Protein AF-A0A8T4JAV0-F1 (afdb_monomer_lite)

Radius of gyration: 20.28 Å; chains: 1; bounding box: 38×26×52 Å

InterPro domains:
  IPR023213 Chloramphenicol acetyltransferase-like domain superfamily [G3DSA:3.30.559.10] (42-79)
  IPR036736 ACP-like superfamily [G3DSA:1.10.1200.10] (1-40)
  IPR036736 ACP-like superfamily [SSF47336] (2-64)

Sequence (79 aa):
VIARIRRTLHADIALRELFTSPTVGELAVAVGRARSTHEVPLAPGQYEGPAPVSWAQLRMWFLDQLEPDNSLYNVPAAW

Organism: NCBI:txid299421

Structure (mmCIF, N/CA/C/O backbone):
data_AF-A0A8T4JAV0-F1
#
_entry.id   AF-A0A8T4JAV0-F1
#
loop_
_atom_site.group_PDB
_atom_site.id
_atom_site.type_symbol
_atom_site.label_atom_id
_atom_site.label_alt_id
_atom_site.label_comp_id
_atom_site.label_asym_id
_atom_site.label_entity_id
_atom_site.label_seq_id
_atom_site.pdbx_PDB_ins_code
_atom_site.Cartn_x
_atom_site.Cartn_y
_atom_site.Cartn_z
_atom_site.occupancy
_atom_site.B_iso_or_equiv
_atom_site.auth_seq_id
_atom_site.auth_comp_id
_atom_site.auth_asym_id
_atom_site.auth_atom_id
_atom_site.pdbx_PDB_model_num
ATOM 1 N N . VAL A 1 1 ? -9.107 1.341 7.069 1.00 85.69 1 VAL A N 1
ATOM 2 C CA . VAL A 1 1 ? -9.173 1.003 8.516 1.00 85.69 1 VAL A CA 1
ATOM 3 C C . VAL A 1 1 ? -7.818 0.552 9.061 1.00 85.69 1 VAL A C 1
ATOM 5 O O . VAL A 1 1 ? -7.295 1.262 9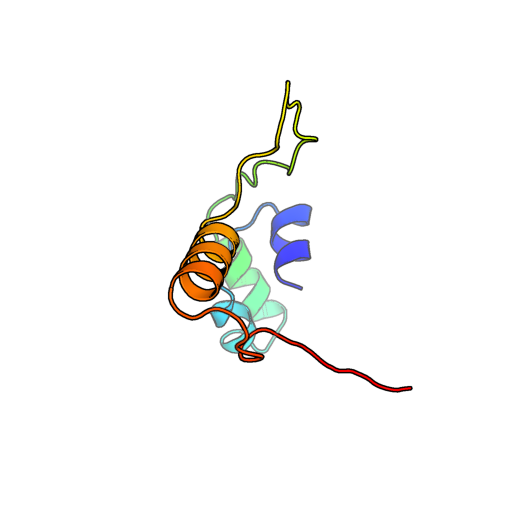.908 1.00 85.69 1 VAL A O 1
ATOM 8 N N . ILE A 1 2 ? -7.202 -0.522 8.539 1.00 89.88 2 ILE A N 1
ATOM 9 C CA . ILE A 1 2 ? -5.885 -1.031 8.999 1.00 89.88 2 ILE A CA 1
ATOM 10 C C . ILE A 1 2 ? -4.795 0.050 9.055 1.00 89.88 2 ILE A C 1
ATOM 12 O O . ILE A 1 2 ? -4.173 0.230 10.095 1.00 89.88 2 ILE A O 1
ATOM 16 N N . ALA A 1 3 ? -4.617 0.829 7.980 1.00 89.31 3 ALA A N 1
ATOM 17 C CA . ALA A 1 3 ? -3.620 1.906 7.947 1.00 89.31 3 ALA A CA 1
ATOM 18 C C . ALA A 1 3 ? -3.820 2.948 9.066 1.00 89.31 3 ALA A C 1
ATOM 20 O O . ALA A 1 3 ? -2.857 3.481 9.607 1.00 89.31 3 ALA A O 1
ATOM 21 N N . ARG A 1 4 ? -5.074 3.217 9.458 1.00 90.06 4 ARG A N 1
ATOM 22 C CA . ARG A 1 4 ? -5.386 4.133 10.563 1.00 90.06 4 ARG A CA 1
ATOM 23 C C . ARG A 1 4 ? -5.078 3.502 11.921 1.00 90.06 4 ARG A C 1
ATOM 25 O O . ARG A 1 4 ? -4.543 4.184 12.779 1.00 90.06 4 ARG A O 1
ATOM 32 N N . ILE A 1 5 ? -5.371 2.213 12.102 1.00 91.06 5 ILE A N 1
ATOM 33 C CA . ILE A 1 5 ? -5.036 1.472 13.330 1.00 91.06 5 ILE A CA 1
ATOM 34 C C . ILE A 1 5 ? -3.519 1.453 13.547 1.00 91.06 5 ILE A C 1
ATOM 36 O O . ILE A 1 5 ? -3.063 1.845 14.616 1.00 91.06 5 ILE A O 1
ATOM 40 N N . ARG A 1 6 ? -2.740 1.097 12.516 1.00 90.44 6 ARG A N 1
ATOM 41 C CA . ARG A 1 6 ? -1.269 1.105 12.570 1.00 90.44 6 ARG A CA 1
ATOM 42 C C . ARG A 1 6 ? -0.716 2.474 12.956 1.00 90.44 6 ARG A C 1
ATOM 44 O O . ARG A 1 6 ? 0.123 2.560 13.843 1.00 90.44 6 ARG A O 1
ATOM 51 N N . ARG A 1 7 ? -1.235 3.543 12.344 1.00 88.81 7 ARG A N 1
ATOM 52 C CA . ARG A 1 7 ? -0.765 4.914 12.581 1.00 88.81 7 ARG A CA 1
ATOM 53 C C . ARG A 1 7 ? -1.159 5.479 13.946 1.00 88.81 7 ARG A C 1
ATOM 55 O O . ARG A 1 7 ? -0.361 6.174 14.555 1.00 88.81 7 ARG A O 1
ATOM 62 N N . THR A 1 8 ? -2.392 5.247 14.395 1.00 92.00 8 THR A N 1
ATOM 63 C CA . THR A 1 8 ? -2.934 5.878 15.612 1.00 92.00 8 THR A CA 1
ATOM 64 C C . THR A 1 8 ? -2.653 5.064 16.870 1.00 92.00 8 THR A C 1
ATOM 66 O O . THR A 1 8 ? -2.486 5.639 17.938 1.00 92.00 8 THR A O 1
ATOM 69 N N . LEU A 1 9 ? -2.626 3.735 16.757 1.00 91.75 9 LEU A N 1
ATOM 70 C CA . LEU A 1 9 ? -2.471 2.824 17.895 1.00 91.75 9 LEU A CA 1
ATOM 71 C C . LEU A 1 9 ? -1.107 2.126 17.910 1.00 91.75 9 LEU A C 1
ATOM 73 O O . LEU A 1 9 ? -0.860 1.315 18.795 1.00 91.75 9 LEU A O 1
ATOM 77 N N . HIS A 1 10 ? -0.239 2.413 16.932 1.00 90.81 10 HIS A N 1
ATOM 78 C CA . HIS A 1 10 ? 1.083 1.797 16.786 1.00 90.81 10 HIS A CA 1
ATOM 79 C C . HIS A 1 10 ? 1.046 0.261 16.815 1.00 90.81 10 HIS A C 1
ATOM 81 O O . HIS A 1 10 ? 1.993 -0.380 17.255 1.00 90.81 10 HIS A O 1
ATOM 87 N N . ALA A 1 11 ? -0.035 -0.337 16.311 1.00 93.06 11 ALA A N 1
ATOM 88 C CA . ALA A 1 11 ? -0.288 -1.772 16.371 1.00 93.06 11 ALA A CA 1
ATOM 89 C C . ALA A 1 11 ? -0.247 -2.404 14.975 1.00 93.06 11 ALA A C 1
ATOM 91 O O . ALA A 1 11 ? -1.025 -2.018 14.096 1.00 93.06 11 ALA A O 1
ATOM 92 N N . ASP A 1 12 ? 0.624 -3.397 14.770 1.00 91.56 12 ASP A N 1
ATOM 93 C CA . ASP A 1 12 ? 0.656 -4.174 13.531 1.00 91.56 12 ASP A CA 1
ATOM 94 C C . ASP A 1 12 ? -0.308 -5.363 13.590 1.00 91.56 12 ASP A C 1
ATOM 96 O O . ASP A 1 12 ? 0.016 -6.433 14.109 1.00 91.56 12 ASP A O 1
ATOM 100 N N . ILE A 1 13 ? -1.510 -5.168 13.052 1.00 92.69 13 ILE A N 1
ATOM 101 C CA . ILE A 1 13 ? -2.499 -6.233 12.881 1.00 92.69 13 ILE A CA 1
ATOM 102 C C . ILE A 1 13 ? -2.529 -6.722 11.430 1.00 92.69 13 ILE A C 1
ATOM 104 O O . ILE A 1 13 ? -2.481 -5.932 10.481 1.00 92.69 13 ILE A O 1
ATOM 108 N N . ALA A 1 14 ? -2.654 -8.037 11.247 1.00 91.44 14 ALA A N 1
ATOM 109 C CA . ALA A 1 14 ? -2.849 -8.627 9.929 1.00 91.44 14 ALA A CA 1
ATOM 110 C C . ALA A 1 14 ? -4.228 -8.249 9.365 1.00 91.44 14 ALA A C 1
ATOM 112 O O . ALA A 1 14 ? -5.213 -8.192 10.098 1.00 91.44 14 ALA A O 1
ATOM 113 N N . LEU A 1 15 ? -4.337 -8.070 8.043 1.00 92.12 15 LEU A N 1
ATOM 114 C CA . LEU A 1 15 ? -5.618 -7.746 7.393 1.00 92.12 15 LEU A CA 1
ATOM 115 C C . LEU A 1 15 ? -6.709 -8.787 7.691 1.00 92.12 15 LEU A C 1
ATOM 117 O O . LEU A 1 15 ? -7.877 -8.432 7.814 1.00 92.12 15 LEU A O 1
ATOM 121 N N . ARG A 1 16 ? -6.323 -10.058 7.850 1.00 94.00 16 ARG A N 1
ATOM 122 C CA . ARG A 1 16 ? -7.234 -11.149 8.217 1.00 94.00 16 ARG A CA 1
ATOM 123 C C . ARG A 1 16 ? -7.975 -10.883 9.529 1.00 94.00 16 ARG A C 1
ATOM 125 O O . ARG A 1 16 ? -9.159 -11.188 9.591 1.00 94.00 16 ARG A O 1
ATOM 132 N N . GLU A 1 17 ? -7.312 -10.284 10.520 1.00 93.31 17 GLU A N 1
ATOM 133 C CA . GLU A 1 17 ? -7.891 -10.032 11.849 1.00 93.31 17 GLU A CA 1
ATOM 134 C C . GLU A 1 17 ? -9.121 -9.126 11.789 1.00 93.31 17 GLU A C 1
ATOM 136 O O . GLU A 1 17 ? -10.047 -9.281 12.577 1.00 93.31 17 GLU A O 1
ATOM 141 N N . LEU A 1 18 ? -9.177 -8.223 10.803 1.00 91.31 18 LEU A N 1
ATOM 142 C CA . LEU A 1 18 ? -10.343 -7.370 10.573 1.00 91.31 18 LEU A CA 1
ATOM 143 C C . LEU A 1 18 ? -11.590 -8.171 10.179 1.00 91.31 18 LEU A C 1
ATOM 145 O O . LEU A 1 18 ? -12.704 -7.737 10.446 1.00 91.31 18 LEU A O 1
ATOM 149 N N . PHE A 1 19 ? -11.401 -9.312 9.521 1.00 93.75 19 PHE A N 1
ATOM 150 C CA . PHE A 1 19 ? -12.493 -10.164 9.059 1.00 93.75 19 PHE A CA 1
ATOM 151 C C . PHE A 1 19 ? -12.826 -11.278 10.054 1.00 93.75 19 PHE A C 1
ATOM 153 O O . PHE A 1 19 ? -13.963 -11.736 10.082 1.00 93.75 19 PHE A O 1
ATOM 160 N N . THR A 1 20 ? -11.861 -11.714 10.868 1.00 95.38 20 THR A N 1
ATOM 161 C CA . THR A 1 20 ? -12.075 -12.731 11.911 1.00 95.38 20 THR A CA 1
ATOM 162 C C . THR A 1 20 ? -12.534 -12.143 13.243 1.00 95.38 20 THR A C 1
ATOM 164 O O . THR A 1 20 ? -13.023 -12.894 14.080 1.00 95.38 20 THR A O 1
ATOM 167 N N . SER A 1 21 ? -12.427 -10.822 13.419 1.00 94.56 21 SER A N 1
ATOM 168 C CA . SER A 1 21 ? -12.979 -10.064 14.548 1.00 94.56 21 SER A CA 1
ATOM 169 C C . SER A 1 21 ? -14.153 -9.190 14.075 1.00 94.56 21 SER A C 1
ATOM 171 O O . SER A 1 21 ? -13.960 -7.997 13.823 1.00 94.56 21 SER A O 1
ATOM 173 N N . PRO A 1 22 ? -15.365 -9.754 13.893 1.00 91.31 22 PRO A N 1
ATOM 174 C CA . PRO A 1 22 ? -16.514 -9.035 13.334 1.00 91.31 22 PRO A CA 1
ATOM 175 C C . PR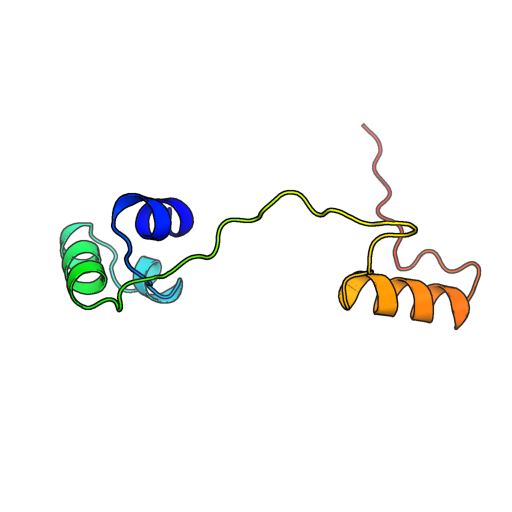O A 1 22 ? -17.018 -7.886 14.219 1.00 91.31 22 PRO A C 1
ATOM 177 O O . PRO A 1 22 ? -17.794 -7.050 13.752 1.00 91.31 22 PRO A O 1
ATOM 180 N N . THR A 1 23 ? -16.592 -7.820 15.483 1.00 95.75 23 THR A N 1
ATOM 181 C CA . THR A 1 23 ? -16.963 -6.750 16.414 1.00 95.75 23 THR A CA 1
ATOM 182 C C . THR A 1 23 ? -15.775 -5.882 16.832 1.00 95.75 23 THR A C 1
ATOM 184 O O . THR A 1 23 ? -14.617 -6.302 16.835 1.00 95.75 23 THR A O 1
ATOM 187 N N . VAL A 1 24 ? -16.066 -4.649 17.265 1.00 94.44 24 VAL A N 1
ATOM 188 C CA . VAL A 1 24 ? -15.046 -3.726 17.798 1.00 94.44 24 VAL A CA 1
ATOM 189 C C . VAL A 1 24 ? -14.386 -4.284 19.064 1.00 94.44 24 VAL A C 1
ATOM 191 O O . VAL A 1 24 ? -13.195 -4.067 19.266 1.00 94.44 24 VAL A O 1
ATOM 194 N N . GLY A 1 25 ? -15.133 -5.019 19.897 1.00 96.62 25 GLY A N 1
ATOM 195 C CA . GLY A 1 25 ? -14.602 -5.636 21.116 1.00 96.62 25 GLY A CA 1
ATOM 196 C C . GLY A 1 25 ? -13.559 -6.712 20.817 1.00 96.62 25 GLY A C 1
ATOM 197 O O . GLY A 1 25 ? -12.474 -6.698 21.394 1.00 96.62 25 GLY A O 1
ATOM 198 N N . GLU A 1 26 ? -13.843 -7.597 19.863 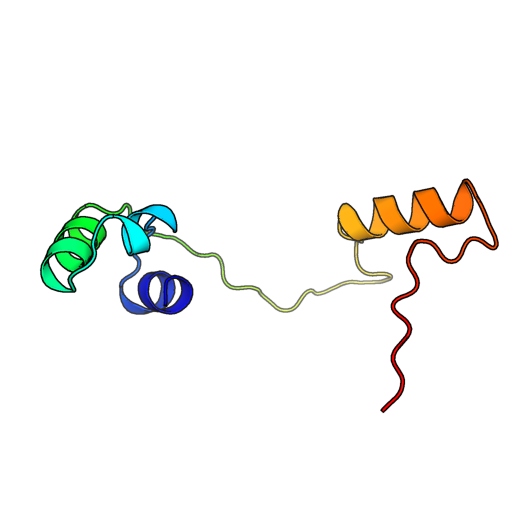1.00 95.94 26 GLU A N 1
ATOM 199 C CA . GLU A 1 26 ? -12.888 -8.622 19.423 1.00 95.94 26 GLU A CA 1
ATOM 200 C C . GLU A 1 26 ? -11.673 -7.991 18.733 1.00 95.94 26 GLU A C 1
ATOM 202 O O . GLU A 1 26 ? -10.532 -8.345 19.036 1.00 95.94 26 GLU A O 1
ATOM 207 N N . LEU A 1 27 ? -11.894 -6.980 17.885 1.00 94.88 27 LEU A N 1
ATOM 208 C CA . LEU A 1 27 ? -10.806 -6.273 17.212 1.00 94.88 27 LEU A CA 1
ATOM 209 C C . LEU A 1 27 ? -9.897 -5.550 18.217 1.00 94.88 27 LEU A C 1
ATOM 211 O O . LEU A 1 27 ? -8.683 -5.514 18.029 1.00 94.88 27 LEU A O 1
ATOM 215 N N . ALA A 1 28 ? -10.454 -5.006 19.302 1.00 95.06 28 ALA A N 1
ATOM 216 C CA . ALA A 1 28 ? -9.674 -4.387 20.370 1.00 95.06 28 ALA A CA 1
ATOM 217 C C . ALA A 1 28 ? -8.755 -5.401 21.071 1.00 95.06 28 ALA A C 1
ATOM 219 O O . ALA A 1 28 ? -7.600 -5.083 21.353 1.00 95.06 28 ALA A O 1
ATOM 220 N N . VAL A 1 29 ? -9.225 -6.636 21.290 1.00 95.25 29 VAL A N 1
ATOM 221 C CA . VAL A 1 29 ? -8.387 -7.724 21.823 1.00 95.25 29 VAL A CA 1
ATOM 222 C C . VAL A 1 29 ? -7.254 -8.066 20.853 1.00 95.25 29 VAL A C 1
ATOM 224 O O . VAL A 1 29 ? -6.112 -8.222 21.286 1.00 95.25 29 VAL A O 1
ATOM 227 N N . ALA A 1 30 ? -7.538 -8.145 19.549 1.00 93.88 30 ALA A N 1
ATOM 228 C CA . ALA A 1 30 ? -6.521 -8.400 18.527 1.00 93.88 30 ALA A CA 1
ATOM 229 C C . ALA A 1 30 ? -5.460 -7.286 18.481 1.00 93.88 30 ALA A C 1
ATOM 231 O O . ALA A 1 30 ? -4.263 -7.568 18.462 1.00 93.88 30 ALA A O 1
ATOM 232 N N . VAL A 1 31 ? -5.884 -6.020 18.550 1.00 94.31 31 VAL A N 1
ATOM 233 C CA . VAL A 1 31 ? -4.985 -4.857 18.626 1.00 94.31 31 VAL A CA 1
ATOM 234 C C . VAL A 1 31 ? -4.137 -4.886 19.899 1.00 94.31 31 VAL A C 1
ATOM 236 O O . VAL A 1 31 ? -2.939 -4.639 19.822 1.00 94.31 31 VAL A O 1
ATOM 239 N N . GLY A 1 32 ? -4.710 -5.243 21.052 1.00 92.88 32 GLY A N 1
ATOM 240 C CA . GLY A 1 32 ? -3.968 -5.345 22.315 1.00 92.88 32 GLY A CA 1
ATOM 241 C C . GLY A 1 32 ? -2.893 -6.440 22.329 1.00 92.88 32 GLY A C 1
ATOM 242 O O . GLY A 1 32 ? -1.951 -6.362 23.113 1.00 92.88 32 GLY A O 1
ATOM 243 N N . ARG A 1 33 ? -3.011 -7.451 21.459 1.00 93.19 33 ARG A N 1
ATOM 244 C CA . ARG A 1 33 ? -2.013 -8.522 21.273 1.00 93.19 33 ARG A CA 1
ATOM 245 C C . ARG A 1 33 ? -1.016 -8.233 20.149 1.00 93.19 33 ARG A C 1
ATOM 247 O O . ARG A 1 33 ? -0.041 -8.969 20.001 1.00 93.19 33 ARG A O 1
ATOM 254 N N . ALA A 1 34 ? -1.277 -7.216 19.334 1.00 92.12 34 ALA A N 1
ATOM 255 C CA . ALA A 1 34 ? -0.459 -6.886 18.182 1.00 92.12 34 ALA A CA 1
ATOM 256 C C . ALA A 1 34 ? 0.947 -6.455 18.609 1.00 92.12 34 ALA A C 1
ATOM 258 O O . ALA A 1 34 ? 1.142 -5.798 19.633 1.00 92.12 34 ALA A O 1
ATOM 259 N N . ARG A 1 35 ? 1.944 -6.784 17.784 1.00 87.44 35 ARG A N 1
ATOM 260 C CA . ARG A 1 35 ? 3.283 -6.224 17.968 1.00 87.44 35 ARG A CA 1
ATOM 261 C C . ARG A 1 35 ? 3.241 -4.729 17.672 1.00 87.44 35 ARG A C 1
ATOM 263 O O . ARG A 1 35 ? 2.515 -4.286 16.781 1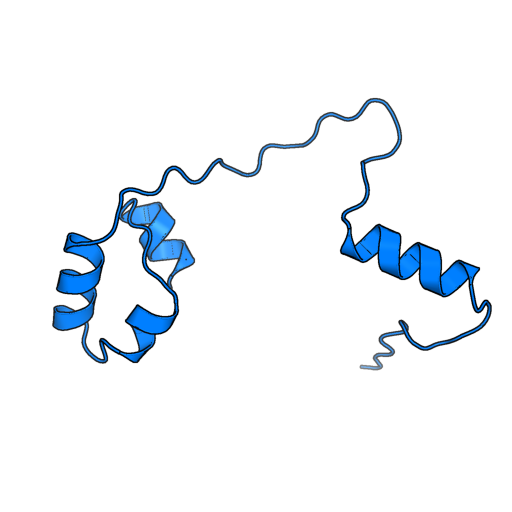.00 87.44 35 ARG A O 1
ATOM 270 N N . SER A 1 36 ? 4.064 -3.973 18.393 1.00 85.38 36 SER A N 1
ATOM 271 C CA . SER A 1 36 ? 4.258 -2.564 18.075 1.00 85.38 36 SER A CA 1
ATOM 272 C C . SER A 1 36 ? 4.834 -2.425 16.666 1.00 85.38 36 SER A C 1
ATOM 274 O O . SER A 1 36 ? 5.825 -3.082 16.325 1.00 85.38 36 SER A O 1
ATOM 276 N N . THR A 1 37 ? 4.202 -1.589 15.848 1.00 82.31 37 THR A N 1
ATOM 277 C CA . THR A 1 37 ? 4.694 -1.262 14.512 1.00 82.31 37 THR A CA 1
ATOM 278 C C . THR A 1 37 ? 5.632 -0.068 14.581 1.00 82.31 37 THR A C 1
ATOM 280 O O . THR A 1 37 ? 5.292 0.977 15.133 1.00 82.31 37 THR A O 1
ATOM 283 N N . HIS A 1 38 ? 6.797 -0.204 13.957 1.00 73.75 38 HIS A N 1
ATOM 284 C CA . HIS A 1 38 ? 7.673 0.919 13.641 1.00 73.75 38 HIS A CA 1
ATOM 285 C C . HIS A 1 38 ? 7.563 1.154 12.142 1.00 73.75 38 HIS A C 1
ATOM 287 O O . HIS A 1 38 ? 8.408 0.729 11.358 1.00 73.75 38 HIS A O 1
ATOM 293 N N . GLU A 1 39 ? 6.441 1.746 11.737 1.00 76.56 39 GLU A N 1
ATOM 294 C CA . GLU A 1 39 ? 6.251 2.134 10.346 1.00 76.56 39 GLU A CA 1
ATOM 295 C C . GLU A 1 39 ? 7.259 3.246 10.044 1.00 76.56 39 GLU A C 1
ATOM 297 O O . GLU A 1 39 ? 7.205 4.320 10.644 1.00 76.56 39 GLU A O 1
ATOM 302 N N . VAL A 1 40 ? 8.224 2.966 9.166 1.00 79.25 40 VAL A N 1
ATOM 303 C CA . VAL A 1 40 ? 9.153 3.990 8.689 1.00 79.25 40 VAL A CA 1
ATOM 304 C C . VAL A 1 40 ? 8.349 4.915 7.780 1.00 79.25 40 VAL A C 1
ATOM 306 O O . VAL A 1 40 ? 7.798 4.439 6.782 1.00 79.25 40 VAL A O 1
ATOM 309 N N . PRO A 1 41 ? 8.234 6.214 8.106 1.00 82.44 41 PRO A N 1
ATOM 310 C CA . PRO A 1 41 ? 7.510 7.140 7.257 1.00 82.44 41 PRO A CA 1
ATOM 311 C C . PRO A 1 41 ? 8.128 7.162 5.861 1.00 82.44 41 PRO A C 1
ATOM 313 O O . PRO A 1 41 ? 9.351 7.166 5.718 1.00 82.44 41 PRO A O 1
ATOM 316 N N . LEU A 1 42 ? 7.284 7.220 4.832 1.00 87.19 42 LEU A N 1
ATOM 317 C CA . LEU A 1 42 ? 7.755 7.543 3.491 1.00 87.19 42 LEU A CA 1
ATOM 318 C C . LEU A 1 42 ? 8.331 8.960 3.527 1.00 87.19 42 LEU A C 1
ATOM 320 O O . LEU A 1 42 ? 7.597 9.935 3.685 1.00 87.19 42 LEU A O 1
ATOM 324 N N . ALA A 1 43 ? 9.653 9.053 3.432 1.00 88.75 43 ALA A N 1
ATOM 325 C CA . ALA A 1 43 ? 10.359 10.317 3.348 1.00 88.75 43 ALA A CA 1
ATOM 326 C C . ALA A 1 43 ? 10.462 10.763 1.881 1.00 88.75 43 ALA A C 1
ATOM 328 O O . ALA A 1 43 ? 10.495 9.913 0.984 1.00 88.75 43 ALA A O 1
ATOM 329 N N . PRO A 1 44 ? 10.543 12.077 1.612 1.00 89.62 44 PRO A N 1
ATOM 330 C CA . PRO A 1 44 ? 10.905 12.568 0.291 1.00 89.62 44 PRO A CA 1
ATOM 331 C C . PRO A 1 44 ? 12.230 11.944 -0.162 1.00 89.62 44 PRO A C 1
ATOM 333 O O . PRO A 1 44 ? 13.225 11.997 0.562 1.00 89.62 44 PRO A O 1
ATOM 336 N N . GLY A 1 45 ? 12.242 11.348 -1.352 1.00 86.81 45 GLY A N 1
ATOM 337 C CA . GLY A 1 45 ? 13.475 10.855 -1.954 1.00 86.81 45 GLY A CA 1
ATOM 338 C C . GLY A 1 45 ? 14.351 12.022 -2.405 1.00 86.81 45 GLY A C 1
ATOM 339 O O . GLY A 1 45 ? 13.857 12.956 -3.036 1.00 86.81 45 GLY A O 1
ATOM 340 N N . GLN A 1 46 ? 15.643 11.974 -2.088 1.00 87.81 46 GLN A N 1
ATOM 341 C CA . GLN A 1 46 ? 16.650 12.854 -2.677 1.00 87.81 46 GLN A CA 1
ATOM 342 C C . GLN A 1 46 ? 17.454 12.031 -3.679 1.00 87.81 46 GLN A C 1
ATOM 344 O O . GLN A 1 46 ? 18.086 11.046 -3.298 1.00 87.81 46 GLN A O 1
ATOM 349 N N . TYR A 1 47 ? 17.391 12.407 -4.955 1.00 87.81 47 TYR A N 1
ATOM 350 C CA . TYR A 1 47 ? 18.089 11.707 -6.028 1.00 87.81 47 TYR A CA 1
ATOM 351 C C . TYR A 1 47 ? 18.904 12.707 -6.841 1.00 87.81 47 TYR A C 1
ATOM 353 O O . TYR A 1 47 ? 18.361 13.672 -7.377 1.00 87.81 47 TYR A O 1
ATOM 361 N N . GLU A 1 48 ? 20.204 12.459 -6.953 1.00 87.56 48 GLU A N 1
ATOM 362 C CA . GLU A 1 48 ? 21.048 13.102 -7.954 1.00 87.56 48 GLU A CA 1
ATOM 363 C C . GLU A 1 48 ? 20.992 12.237 -9.222 1.00 87.56 48 GLU A C 1
ATOM 365 O O . GLU A 1 48 ? 21.703 11.243 -9.347 1.00 87.56 48 GLU A O 1
ATOM 370 N N . GLY A 1 49 ? 20.068 12.562 -10.132 1.00 88.38 49 GLY A N 1
ATOM 371 C CA . GLY A 1 49 ? 19.821 11.796 -11.362 1.00 88.38 49 GLY A CA 1
ATOM 372 C C . GLY A 1 49 ? 18.496 11.016 -11.360 1.00 88.38 49 GLY A C 1
ATOM 373 O O . GLY A 1 49 ? 17.599 11.323 -10.571 1.00 88.38 49 GLY A O 1
ATOM 374 N N . PRO A 1 50 ? 18.321 10.043 -12.276 1.00 89.31 50 PRO A N 1
ATOM 375 C CA . PRO A 1 50 ? 17.077 9.287 -12.395 1.00 89.31 50 PRO A CA 1
ATOM 376 C C . PRO A 1 50 ? 16.742 8.511 -11.118 1.00 89.31 50 PRO A C 1
ATOM 378 O O . PRO A 1 50 ? 17.597 7.842 -10.538 1.00 89.31 50 PRO A O 1
ATOM 381 N N . ALA A 1 51 ? 15.477 8.570 -10.702 1.00 91.75 51 ALA A N 1
ATOM 382 C CA . ALA A 1 51 ? 14.999 7.809 -9.555 1.00 91.75 51 ALA A CA 1
ATOM 383 C C . ALA A 1 51 ? 15.078 6.291 -9.824 1.00 91.75 51 ALA A C 1
ATOM 385 O O . ALA A 1 51 ? 14.839 5.852 -10.954 1.00 91.75 51 ALA A O 1
ATOM 386 N N . PRO A 1 52 ? 15.367 5.471 -8.797 1.00 91.81 52 PRO A N 1
ATOM 387 C CA . PRO A 1 52 ? 15.354 4.025 -8.941 1.00 91.81 52 PRO A CA 1
ATOM 388 C C . PRO A 1 52 ? 13.938 3.536 -9.255 1.00 91.81 52 PRO A C 1
ATOM 390 O O . PRO A 1 52 ? 12.956 3.966 -8.645 1.00 91.81 52 PRO A O 1
ATOM 393 N N . VAL A 1 53 ? 13.840 2.599 -10.192 1.00 93.75 53 VAL A N 1
ATOM 394 C CA . VAL A 1 53 ? 12.577 1.941 -10.525 1.00 93.75 53 VAL A CA 1
ATOM 395 C C . VAL A 1 53 ? 12.247 0.864 -9.497 1.00 93.75 53 VAL A C 1
ATOM 397 O O . VAL A 1 53 ? 13.114 0.137 -9.010 1.00 93.75 53 VAL A O 1
ATOM 400 N N . SER A 1 54 ? 10.964 0.725 -9.186 1.00 95.88 54 SER A N 1
ATOM 401 C CA . SER A 1 54 ? 10.460 -0.441 -8.467 1.00 95.88 54 SER A CA 1
ATOM 402 C C . SER A 1 54 ? 10.619 -1.706 -9.313 1.00 95.88 54 SER A C 1
ATOM 404 O O . SER A 1 54 ? 10.693 -1.659 -10.543 1.00 95.88 54 SER A O 1
ATOM 406 N N . TRP A 1 55 ? 10.585 -2.868 -8.664 1.00 96.88 55 TRP A N 1
ATOM 407 C CA . TRP A 1 55 ? 10.655 -4.144 -9.375 1.00 96.88 55 TRP A CA 1
ATOM 408 C C . TRP A 1 55 ? 9.510 -4.324 -10.386 1.00 96.88 55 TRP A C 1
ATOM 410 O O . TRP A 1 55 ? 9.719 -4.850 -11.476 1.00 96.88 55 TRP A O 1
ATOM 420 N N . ALA A 1 56 ? 8.312 -3.829 -10.060 1.00 96.00 56 ALA A N 1
ATOM 421 C CA . ALA A 1 56 ? 7.169 -3.859 -10.969 1.00 96.00 56 ALA A CA 1
ATOM 422 C C . ALA A 1 56 ? 7.410 -3.008 -12.228 1.00 96.00 56 ALA A C 1
ATOM 424 O O . ALA A 1 56 ? 7.092 -3.449 -13.331 1.00 96.00 56 ALA A O 1
ATOM 425 N N . GLN A 1 57 ? 8.018 -1.827 -12.075 1.00 96.12 57 GLN A N 1
ATOM 426 C CA . GLN A 1 57 ? 8.388 -0.961 -13.198 1.00 96.12 57 GLN A CA 1
ATOM 427 C C . GLN A 1 57 ? 9.499 -1.581 -14.052 1.00 96.12 57 GLN A C 1
ATOM 429 O O . GLN A 1 57 ? 9.372 -1.598 -15.271 1.00 96.12 57 GLN A O 1
ATOM 434 N N . LEU A 1 58 ? 10.549 -2.143 -13.439 1.00 96.25 58 LEU A N 1
ATOM 435 C CA . LEU A 1 58 ? 11.620 -2.818 -14.182 1.00 96.25 58 LEU A CA 1
ATOM 436 C C . LEU A 1 58 ? 11.087 -4.018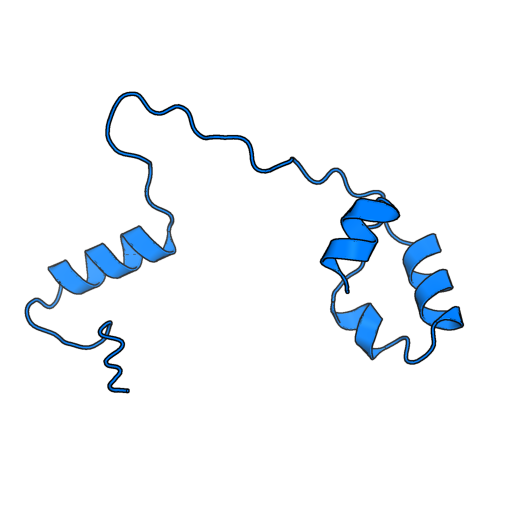 -14.972 1.00 96.25 58 LEU A C 1
ATOM 438 O O . LEU A 1 58 ? 11.460 -4.211 -16.125 1.00 96.25 58 LEU A O 1
ATOM 442 N N . ARG A 1 59 ? 10.189 -4.808 -14.371 1.00 94.94 59 ARG A N 1
ATOM 443 C CA . ARG A 1 59 ? 9.524 -5.921 -15.054 1.00 94.94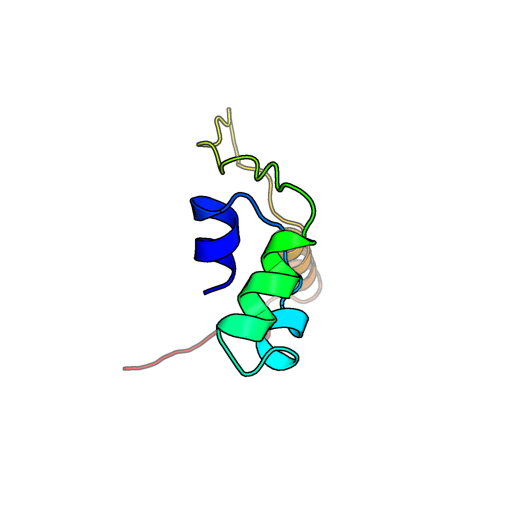 59 ARG A CA 1
ATOM 444 C C . ARG A 1 59 ? 8.705 -5.434 -16.248 1.00 94.94 59 ARG A C 1
ATOM 446 O O . ARG A 1 59 ? 8.779 -6.046 -17.305 1.00 94.94 59 ARG A O 1
ATOM 453 N N . MET A 1 60 ? 7.921 -4.373 -16.072 1.00 94.69 60 MET A N 1
ATOM 454 C CA . MET A 1 60 ? 7.106 -3.806 -17.148 1.00 94.69 60 MET A CA 1
ATOM 455 C C . MET A 1 60 ? 7.985 -3.302 -18.296 1.00 94.69 60 MET A C 1
ATOM 457 O O . MET A 1 60 ? 7.747 -3.672 -19.439 1.00 94.69 60 MET A O 1
ATOM 461 N N . TRP A 1 61 ? 9.043 -2.552 -17.981 1.00 92.75 61 TRP A N 1
ATOM 462 C CA . TRP A 1 61 ? 10.025 -2.096 -18.964 1.00 92.75 61 TRP A CA 1
ATOM 463 C C . TRP A 1 61 ? 10.687 -3.265 -19.701 1.00 92.75 61 TRP A C 1
ATOM 465 O O . TRP A 1 61 ? 10.772 -3.257 -20.921 1.00 92.75 61 TRP A O 1
ATOM 475 N N . PHE A 1 62 ? 11.111 -4.305 -18.980 1.00 94.44 62 PHE A N 1
ATOM 476 C CA . PHE A 1 62 ? 11.728 -5.478 -19.596 1.00 94.44 62 PHE A CA 1
ATOM 477 C C . PHE A 1 62 ? 10.786 -6.173 -20.587 1.00 94.44 62 PHE A C 1
ATOM 479 O O . PHE A 1 62 ? 11.222 -6.583 -21.657 1.00 94.44 62 PHE A O 1
ATOM 486 N N . LEU A 1 63 ? 9.505 -6.304 -20.237 1.00 93.62 63 LEU A N 1
ATOM 487 C CA . LEU A 1 63 ? 8.516 -6.945 -21.103 1.00 93.62 63 LEU A CA 1
ATOM 488 C C . LEU A 1 63 ? 8.226 -6.118 -22.359 1.00 93.62 63 LEU A C 1
ATOM 490 O O . LEU A 1 63 ? 8.130 -6.697 -23.434 1.00 93.62 63 LEU A O 1
ATOM 494 N N . ASP A 1 64 ? 8.168 -4.793 -22.232 1.00 93.19 64 ASP A N 1
ATOM 495 C CA . ASP A 1 64 ? 8.030 -3.870 -23.365 1.00 93.19 64 ASP A CA 1
ATOM 496 C C . ASP A 1 64 ? 9.220 -3.954 -24.340 1.00 93.19 64 ASP A C 1
ATOM 498 O O . ASP A 1 64 ? 9.044 -3.931 -25.553 1.00 93.19 64 ASP A O 1
ATOM 502 N N . GLN A 1 65 ? 10.440 -4.137 -23.825 1.00 94.19 65 GLN A N 1
ATOM 503 C CA . GLN A 1 65 ? 11.625 -4.333 -24.669 1.00 94.19 65 GLN A CA 1
ATOM 504 C C . GLN A 1 65 ? 11.704 -5.731 -25.297 1.00 94.19 65 GLN A C 1
ATOM 506 O O . GLN A 1 65 ? 12.289 -5.894 -26.367 1.00 94.19 65 GLN A O 1
ATOM 511 N N . LEU A 1 66 ? 11.167 -6.751 -24.622 1.00 94.56 66 LEU A N 1
ATOM 512 C CA . LEU A 1 66 ? 11.174 -8.129 -25.110 1.00 94.56 66 LEU A CA 1
ATOM 513 C C . LEU A 1 66 ? 10.207 -8.324 -26.284 1.00 94.56 66 LEU A C 1
ATOM 515 O O . LEU A 1 66 ? 10.531 -9.049 -27.223 1.00 94.56 66 LEU A O 1
ATOM 519 N N . GLU A 1 67 ? 9.035 -7.697 -26.222 1.00 93.19 67 GLU A N 1
ATOM 520 C CA . GLU A 1 67 ? 8.013 -7.753 -27.266 1.00 93.19 67 GLU A CA 1
ATOM 521 C C . GLU A 1 67 ? 7.484 -6.336 -27.549 1.00 93.19 67 GLU A C 1
ATOM 523 O O . GLU A 1 67 ? 6.475 -5.921 -26.969 1.00 93.19 67 GLU A O 1
ATOM 528 N N . PRO A 1 68 ? 8.180 -5.574 -28.412 1.00 87.38 68 PRO A N 1
ATOM 529 C CA . PRO A 1 68 ? 7.791 -4.208 -28.732 1.00 87.38 68 PRO A CA 1
ATOM 530 C C . PRO A 1 68 ? 6.460 -4.161 -29.494 1.00 87.38 68 PRO A C 1
ATOM 532 O O . PRO A 1 68 ? 6.026 -5.144 -30.095 1.00 87.38 68 PRO A O 1
ATOM 535 N N . ASP A 1 69 ? 5.819 -2.990 -29.476 1.00 87.06 69 ASP A N 1
ATOM 536 C CA . ASP A 1 69 ? 4.534 -2.704 -30.135 1.00 87.06 69 ASP A CA 1
ATOM 537 C C . ASP A 1 69 ? 3.335 -3.519 -29.608 1.00 87.06 69 ASP A C 1
ATOM 539 O O . ASP A 1 69 ? 2.285 -3.606 -30.253 1.00 87.06 69 ASP A O 1
ATOM 543 N N . ASN A 1 70 ? 3.451 -4.072 -28.397 1.00 86.69 70 ASN A N 1
ATOM 544 C CA . ASN A 1 70 ? 2.384 -4.825 -27.748 1.00 86.69 70 ASN A CA 1
ATOM 545 C C . ASN A 1 70 ? 1.589 -3.967 -26.740 1.00 86.69 70 ASN A C 1
ATOM 547 O O . ASN A 1 70 ? 2.142 -3.335 -25.844 1.00 86.69 70 ASN A O 1
ATOM 551 N N . SER A 1 71 ? 0.256 -3.987 -26.826 1.00 89.81 71 SER A N 1
ATOM 552 C CA . SER A 1 71 ? -0.641 -3.203 -25.965 1.00 89.81 71 SER A CA 1
ATOM 553 C C . SER A 1 71 ? -0.979 -3.854 -24.614 1.00 89.81 71 SER A C 1
ATOM 555 O O . SER A 1 71 ? -1.898 -3.391 -23.939 1.00 89.81 71 SER A O 1
ATOM 557 N N . LEU A 1 72 ? -0.293 -4.932 -24.212 1.00 87.94 72 LEU A N 1
ATOM 558 C CA . LEU A 1 72 ? -0.594 -5.716 -22.997 1.00 87.94 72 LEU A CA 1
ATOM 559 C C . LEU A 1 72 ? -0.687 -4.888 -21.704 1.00 87.94 72 LEU A C 1
ATOM 561 O O . LEU A 1 72 ? -1.447 -5.247 -20.805 1.00 87.94 72 LEU A O 1
ATOM 565 N N . TYR A 1 73 ? 0.085 -3.805 -21.602 1.00 89.31 73 TYR A N 1
ATOM 566 C CA . TYR A 1 73 ? 0.128 -2.937 -20.421 1.00 89.31 73 TYR A CA 1
ATOM 567 C C . TYR A 1 73 ? -0.628 -1.613 -20.598 1.00 89.31 73 TYR A C 1
ATOM 569 O O . TYR A 1 73 ? -0.585 -0.757 -19.711 1.00 89.31 73 TYR A O 1
ATOM 577 N N . ASN A 1 74 ? -1.369 -1.447 -21.697 1.00 91.75 74 ASN A N 1
ATOM 578 C CA . ASN A 1 74 ? -2.201 -0.269 -21.903 1.00 91.75 74 ASN A CA 1
ATOM 579 C C . ASN A 1 74 ? -3.480 -0.386 -21.066 1.00 91.75 74 ASN A C 1
ATOM 581 O O . ASN A 1 74 ? -4.164 -1.407 -21.086 1.00 91.75 74 ASN A O 1
ATOM 585 N N . VAL A 1 75 ? -3.844 0.693 -20.371 1.00 93.38 75 VAL A N 1
ATOM 586 C CA . VAL A 1 75 ? -5.104 0.798 -19.618 1.00 93.38 75 VAL A CA 1
ATOM 587 C C . VAL A 1 75 ? -5.981 1.857 -20.297 1.00 93.38 75 VAL A C 1
ATOM 589 O O . VAL A 1 75 ? -6.034 2.995 -19.825 1.00 93.38 75 VAL A O 1
ATOM 592 N N . PRO A 1 76 ? -6.601 1.551 -21.457 1.00 92.19 76 PRO A N 1
ATOM 593 C CA . PRO A 1 76 ? -7.408 2.527 -22.176 1.00 92.19 76 PRO A CA 1
ATOM 594 C C . PRO A 1 76 ? -8.670 2.863 -21.377 1.00 92.19 76 PRO A C 1
ATOM 596 O O . PRO A 1 76 ? -9.348 1.980 -20.854 1.00 92.19 76 PRO A O 1
ATOM 599 N N . ALA A 1 77 ? -9.003 4.147 -21.315 1.00 93.50 77 ALA A N 1
ATOM 600 C CA . ALA A 1 77 ? -10.237 4.645 -20.722 1.00 93.50 77 ALA A CA 1
ATOM 601 C C . ALA A 1 77 ? -10.803 5.769 -21.599 1.00 93.50 77 ALA A C 1
ATOM 603 O O . ALA A 1 77 ? -10.043 6.577 -22.134 1.00 93.50 77 ALA A O 1
ATOM 604 N N . ALA A 1 78 ? -12.128 5.821 -21.731 1.00 84.38 78 ALA A N 1
ATOM 605 C CA . ALA A 1 78 ? -12.866 6.907 -22.370 1.00 84.38 78 ALA A CA 1
ATOM 606 C C . ALA A 1 78 ? -14.023 7.312 -21.446 1.00 84.38 78 ALA A C 1
ATOM 608 O O . ALA A 1 78 ? -14.646 6.438 -20.839 1.00 84.38 78 ALA A O 1
ATOM 609 N N . TRP A 1 79 ? -14.252 8.618 -21.315 1.00 69.50 79 TRP A N 1
ATOM 610 C CA . TRP A 1 79 ? -15.219 9.234 -20.402 1.00 69.50 79 TRP A CA 1
ATOM 611 C C . TRP A 1 79 ? -16.327 9.921 -21.190 1.00 69.50 79 TRP A C 1
ATOM 613 O O . TRP A 1 79 ? -15.988 10.542 -22.225 1.00 69.50 79 TRP A O 1
#

pLDDT: mean 90.71, std 5.02, range [69.5, 96.88]

Foldseek 3Di:
DQVCLCVPVQFDADPVQCVVQVDPVSSVVRRVPGDGHPPDDPDDDDDPDDDDDDPVRVVVVVVCVVDPPDCPPPDDDDD

Secondary structure (DSSP, 8-state):
-HHHHHHHH-EE--HHHHHH--SHHHHHHHHHHSEEP-----PPP--SSSPPPPHHHHHHHHHHHHSTT--TT------